Protein AF-A0A957NZR5-F1 (afdb_monomer_lite)

Foldseek 3Di:
DQDKDWDWACDDPPFQADDTKIKIWRGALEDPQAAGRWIKIWIWGDHPNHDTATQAIGTPCPDPRNLALQSLVVRLVSNVVCCVGPNNPSSVVSVVVSPPPSGDYGDSYGDDPVRVD

Secondary structure (DSSP, 8-state):
----EEEEEEPPTT-S--SEEEEEEEEEEEETTEEEEEEEEEEEEESTT--EEEEEEEE-TTSTT--BHHHHHHHHHHHHHTHHHH-SHHHHHHHHHHT-TTSBP--TT---GGG--

Sequence (117 aa):
IAEGTAEFGPVPEGDPGQGKALLLNGGISGTPDGGLNVAHEEIWESIDGGPYQRIRWTYDRAADGSNCMGLRLVEADVALRAESLIGYDEAIEKYSAAIDPSLEACSIFGATPEEEI

pLDDT: mean 85.44, std 12.45, range [38.91, 97.12]

Radius of gyration: 14.96 Å; chains: 1; bounding box: 40×32×36 Å

Structure (mmCIF, N/CA/C/O backbone):
data_AF-A0A957NZR5-F1
#
_entry.id   AF-A0A957NZR5-F1
#
loop_
_atom_site.group_PDB
_atom_site.id
_atom_site.type_symbol
_atom_site.label_atom_id
_atom_site.label_alt_id
_atom_site.label_comp_id
_atom_site.label_asym_id
_atom_site.label_entity_id
_atom_site.label_seq_id
_atom_site.pdbx_PDB_ins_code
_atom_site.Cartn_x
_atom_site.Cartn_y
_atom_site.Cartn_z
_atom_site.occupancy
_atom_site.B_iso_or_equiv
_atom_site.auth_seq_id
_atom_site.auth_comp_id
_atom_site.auth_asym_id
_atom_site.auth_atom_id
_atom_site.pdbx_PDB_model_num
ATOM 1 N N . ILE A 1 1 ? 11.005 16.430 -4.153 1.00 38.91 1 ILE A N 1
ATOM 2 C CA . ILE A 1 1 ? 9.811 16.170 -3.318 1.00 38.91 1 ILE A CA 1
ATOM 3 C C . ILE A 1 1 ? 8.993 15.199 -4.138 1.00 38.91 1 ILE A C 1
ATOM 5 O O . ILE A 1 1 ? 8.655 15.572 -5.252 1.00 38.91 1 ILE A O 1
ATOM 9 N N . ALA A 1 2 ? 8.822 13.955 -3.685 1.00 51.84 2 ALA A N 1
ATOM 10 C CA . ALA A 1 2 ? 7.863 13.061 -4.326 1.00 51.84 2 ALA A CA 1
ATOM 11 C C . ALA A 1 2 ? 6.499 13.761 -4.250 1.00 51.84 2 ALA A C 1
ATOM 13 O O . ALA A 1 2 ? 6.094 14.187 -3.167 1.00 51.84 2 ALA A O 1
ATOM 14 N N . GLU A 1 3 ? 5.899 14.040 -5.402 1.00 70.31 3 GLU A N 1
ATOM 15 C CA . GLU A 1 3 ? 4.623 14.747 -5.487 1.00 70.31 3 GLU A CA 1
ATOM 16 C C . GLU A 1 3 ? 3.552 13.903 -4.801 1.00 70.31 3 GLU A C 1
ATOM 18 O O . GLU A 1 3 ? 3.505 12.701 -5.002 1.00 70.31 3 GLU A O 1
ATOM 23 N N . GLY A 1 4 ? 2.710 14.495 -3.963 1.00 77.88 4 GLY A N 1
ATOM 24 C CA . GLY A 1 4 ? 1.655 13.735 -3.311 1.00 77.88 4 GLY A CA 1
ATOM 25 C C . GLY A 1 4 ? 0.711 14.607 -2.507 1.00 77.88 4 GLY A C 1
ATOM 26 O O . GLY A 1 4 ? 1.017 15.763 -2.198 1.00 77.88 4 GLY A O 1
ATOM 27 N N . THR A 1 5 ? -0.451 14.056 -2.183 1.00 88.44 5 THR A N 1
ATOM 28 C CA . THR A 1 5 ? -1.462 14.699 -1.344 1.00 88.44 5 THR A CA 1
ATOM 29 C C . THR A 1 5 ? -1.731 13.863 -0.102 1.00 88.44 5 THR A C 1
ATOM 31 O O . THR A 1 5 ? -1.575 12.644 -0.107 1.00 88.44 5 THR A O 1
ATOM 34 N N . ALA A 1 6 ? -2.113 14.543 0.976 1.00 92.44 6 ALA A N 1
ATOM 35 C CA . ALA A 1 6 ? -2.543 13.928 2.220 1.00 92.44 6 ALA A CA 1
ATOM 36 C C . ALA A 1 6 ? -3.875 14.552 2.631 1.00 92.44 6 ALA A C 1
ATOM 38 O O . ALA A 1 6 ? -3.960 15.773 2.793 1.00 92.44 6 ALA A O 1
ATOM 39 N N . GLU A 1 7 ? -4.909 13.734 2.798 1.00 95.31 7 GLU A N 1
ATOM 40 C CA . GLU A 1 7 ? -6.244 14.209 3.158 1.00 95.31 7 GLU A CA 1
ATOM 41 C C . GLU A 1 7 ? -6.960 13.272 4.128 1.00 95.31 7 GLU A C 1
ATOM 43 O O . GLU A 1 7 ? -6.702 12.073 4.171 1.00 95.31 7 GLU A O 1
ATOM 48 N N . PHE A 1 8 ? -7.879 13.827 4.920 1.00 96.06 8 PHE A N 1
ATOM 49 C CA . PHE A 1 8 ? -8.758 13.029 5.768 1.00 96.06 8 PHE A CA 1
ATOM 50 C C . PHE A 1 8 ? -10.087 12.775 5.061 1.00 96.06 8 PHE A C 1
ATOM 52 O O . PHE A 1 8 ? -10.815 13.715 4.733 1.00 96.06 8 PHE A O 1
ATOM 59 N N . GLY A 1 9 ? -10.445 11.506 4.904 1.00 94.44 9 GLY A N 1
ATOM 60 C CA . GLY A 1 9 ? -11.675 11.055 4.262 1.00 94.44 9 GLY A CA 1
ATOM 61 C C . GLY A 1 9 ? -12.490 10.116 5.152 1.00 94.44 9 GLY A C 1
ATOM 62 O O . GLY A 1 9 ? -12.097 9.823 6.283 1.00 94.44 9 GLY A O 1
ATOM 63 N N . PRO A 1 10 ? -13.685 9.696 4.710 1.00 94.88 10 PRO A N 1
ATOM 64 C CA . PRO A 1 10 ? -14.401 8.616 5.384 1.00 94.88 10 PRO A CA 1
ATOM 65 C C . PRO A 1 10 ? -13.565 7.327 5.373 1.00 94.88 10 PRO A C 1
ATOM 67 O O . PRO A 1 10 ? -12.820 7.089 4.427 1.00 94.88 10 PRO A O 1
ATOM 70 N N . VAL A 1 11 ? -13.710 6.507 6.415 1.00 92.44 11 VAL A N 1
ATOM 71 C CA . VAL A 1 11 ? -13.204 5.125 6.403 1.00 92.44 11 VAL A CA 1
ATOM 72 C C . VAL A 1 11 ? -13.932 4.355 5.288 1.00 92.44 11 VAL A C 1
ATOM 74 O O . VAL A 1 11 ? -15.162 4.491 5.201 1.00 92.44 11 VAL A O 1
ATOM 77 N N . PRO A 1 12 ? -13.227 3.619 4.408 1.00 90.50 12 PRO A N 1
ATOM 78 C CA . PRO A 1 12 ? -13.870 2.830 3.365 1.00 90.50 12 PRO A CA 1
ATOM 79 C C . PRO A 1 12 ? -14.813 1.769 3.943 1.00 90.50 12 PRO A C 1
ATOM 81 O O . PRO A 1 12 ? -14.663 1.289 5.064 1.00 90.50 12 PRO A O 1
ATOM 84 N N . GLU A 1 13 ? -15.832 1.402 3.170 1.00 88.56 13 GLU A N 1
ATOM 85 C CA . GLU A 1 13 ? -16.806 0.408 3.616 1.00 88.56 13 GLU A CA 1
ATOM 86 C C . GLU A 1 13 ? -16.143 -0.964 3.813 1.00 88.56 13 GLU A C 1
ATOM 88 O O . GLU A 1 13 ? -15.409 -1.441 2.948 1.00 88.56 13 GLU A O 1
ATOM 93 N N . GLY A 1 14 ? -16.424 -1.600 4.954 1.00 85.81 14 GLY A N 1
ATOM 94 C CA . GLY A 1 14 ? -15.876 -2.910 5.314 1.00 85.81 14 GLY A CA 1
ATOM 95 C C . GLY A 1 14 ? -14.522 -2.868 6.025 1.00 85.81 14 GLY A C 1
ATOM 96 O O . GLY A 1 14 ? -14.083 -3.913 6.499 1.00 85.81 14 GLY A O 1
ATOM 97 N N . ASP A 1 15 ? -13.896 -1.694 6.147 1.00 89.50 15 ASP A N 1
ATOM 98 C CA . ASP A 1 15 ? -12.648 -1.549 6.891 1.00 89.50 15 ASP A CA 1
ATOM 99 C C . ASP A 1 15 ? -12.854 -1.509 8.416 1.00 89.50 15 ASP A C 1
ATOM 101 O O . ASP A 1 15 ? -13.920 -1.111 8.901 1.00 89.50 15 ASP A O 1
ATOM 105 N N . PRO A 1 16 ? -11.842 -1.941 9.193 1.00 88.62 16 PRO A N 1
ATOM 106 C CA . PRO A 1 16 ? -11.930 -2.049 10.649 1.00 88.62 16 PRO A CA 1
ATOM 107 C C . PRO A 1 16 ? -11.866 -0.691 11.371 1.00 88.62 16 PRO A C 1
ATOM 109 O O . PRO A 1 16 ? -12.158 -0.615 12.569 1.00 88.62 16 PRO A O 1
ATOM 112 N N . GLY A 1 17 ? -11.452 0.376 10.682 1.00 88.81 17 GLY A N 1
ATOM 113 C CA . GLY A 1 17 ? -11.246 1.692 11.264 1.00 88.81 17 GLY A CA 1
ATOM 114 C C . GLY A 1 17 ? -12.508 2.437 11.675 1.00 88.81 17 GLY A C 1
ATOM 115 O O . GLY A 1 17 ? -13.635 2.147 11.274 1.00 88.81 17 GLY A O 1
ATOM 116 N N . GLN A 1 18 ? -12.305 3.465 12.499 1.00 87.62 18 GLN A N 1
ATOM 117 C CA . GLN A 1 18 ? -13.373 4.325 13.002 1.00 87.62 18 GLN A CA 1
ATOM 118 C C . GLN A 1 18 ? -13.061 5.804 12.742 1.00 87.62 18 GLN A C 1
ATOM 120 O O . GLN A 1 18 ? -11.915 6.251 12.755 1.00 87.62 18 GLN A O 1
ATOM 125 N N . GLY A 1 19 ? -14.110 6.606 12.545 1.00 89.81 19 GLY A N 1
ATOM 126 C CA . GLY A 1 19 ? -13.983 8.049 12.347 1.00 89.81 19 GLY A CA 1
ATOM 127 C C . GLY A 1 19 ? -13.560 8.428 10.927 1.00 89.81 19 GLY A C 1
ATOM 128 O O . GLY A 1 19 ? -14.400 8.480 10.027 1.00 89.81 19 GLY A O 1
ATOM 129 N N . LYS A 1 20 ? -12.287 8.787 10.741 1.00 94.12 20 LYS A N 1
ATOM 130 C CA . LYS A 1 20 ? -11.727 9.226 9.455 1.00 94.12 20 LYS A CA 1
ATOM 131 C C . LYS A 1 20 ? -10.526 8.359 9.093 1.00 94.12 20 LYS A C 1
ATOM 133 O O . LYS A 1 20 ? -9.779 7.954 9.976 1.00 94.12 20 LYS A O 1
ATOM 138 N N . ALA A 1 21 ? -10.344 8.128 7.801 1.00 95.88 21 ALA A N 1
ATOM 139 C CA . ALA A 1 21 ? -9.107 7.601 7.251 1.00 95.88 21 ALA A CA 1
ATOM 140 C C . ALA A 1 21 ? -8.200 8.763 6.826 1.00 95.88 21 ALA A C 1
ATOM 142 O O . ALA A 1 21 ? -8.690 9.820 6.423 1.00 95.88 21 ALA A O 1
ATOM 143 N N . LEU A 1 22 ? -6.889 8.565 6.913 1.00 95.56 22 LEU A N 1
ATOM 144 C CA . LEU A 1 22 ? -5.884 9.410 6.283 1.00 95.56 22 LEU A CA 1
ATOM 145 C C . LEU A 1 22 ? -5.505 8.747 4.957 1.00 95.56 22 LEU A C 1
ATOM 147 O O . LEU A 1 22 ? -5.005 7.623 4.948 1.00 95.56 22 LEU A O 1
ATOM 151 N N . LEU A 1 23 ? -5.762 9.447 3.856 1.00 94.44 23 LEU A N 1
ATOM 152 C CA . LEU A 1 23 ? -5.440 9.013 2.503 1.00 94.44 23 LEU A CA 1
ATOM 153 C C . LEU A 1 23 ? -4.180 9.732 2.040 1.00 94.44 23 LEU A C 1
ATOM 155 O O . LEU A 1 23 ? -4.110 10.964 2.093 1.00 94.44 23 LEU A O 1
ATOM 159 N N . LEU A 1 24 ? -3.194 8.960 1.600 1.00 9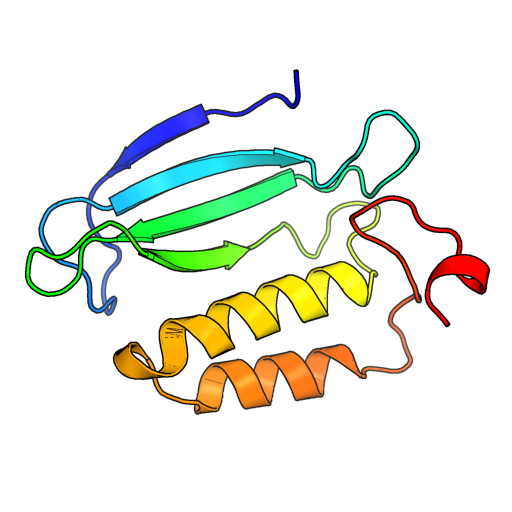1.62 24 LEU A N 1
ATOM 160 C CA . LEU A 1 24 ? -1.970 9.466 0.993 1.00 91.62 24 LEU A CA 1
ATOM 161 C C . LEU A 1 24 ? -1.960 9.051 -0.472 1.00 91.62 24 LEU A C 1
ATOM 163 O O . LEU A 1 24 ? -1.996 7.860 -0.750 1.00 91.62 24 LEU A O 1
ATOM 167 N N . ASN A 1 25 ? -1.888 10.010 -1.392 1.00 89.00 25 ASN A N 1
ATOM 168 C CA . ASN A 1 25 ? -1.873 9.741 -2.830 1.00 89.00 25 ASN A CA 1
ATOM 169 C C . ASN A 1 25 ? -0.606 10.289 -3.472 1.00 89.00 25 ASN A C 1
ATOM 171 O O . ASN A 1 25 ? -0.101 11.338 -3.069 1.00 89.00 25 ASN A O 1
ATOM 175 N N . GLY A 1 26 ? -0.137 9.619 -4.521 1.00 79.81 26 GLY A N 1
ATOM 176 C CA . GLY A 1 26 ? 0.961 10.101 -5.357 1.00 79.81 26 GLY A CA 1
ATOM 177 C C . GLY A 1 26 ? 2.354 9.778 -4.825 1.00 79.81 26 GLY A C 1
ATOM 178 O O . GLY A 1 26 ? 3.323 10.045 -5.526 1.00 79.81 26 GLY A O 1
ATOM 179 N N . GLY A 1 27 ? 2.478 9.148 -3.649 1.00 72.00 27 GLY A N 1
ATOM 180 C CA . GLY A 1 27 ? 3.769 8.698 -3.134 1.00 72.00 27 GLY A CA 1
ATOM 181 C C . GLY A 1 27 ? 4.515 7.902 -4.205 1.00 72.00 27 GLY A C 1
ATOM 182 O O . GLY A 1 27 ? 3.977 6.948 -4.756 1.00 72.00 27 GLY A O 1
ATOM 183 N N . ILE A 1 28 ? 5.732 8.321 -4.552 1.00 71.12 28 ILE A N 1
ATOM 184 C CA . ILE A 1 28 ? 6.573 7.597 -5.506 1.00 71.12 28 ILE A CA 1
ATOM 185 C C . ILE A 1 28 ? 7.522 6.728 -4.695 1.00 71.12 28 ILE A C 1
ATOM 187 O O . ILE A 1 28 ? 8.243 7.231 -3.830 1.00 71.12 28 ILE A O 1
ATOM 191 N N . SER A 1 29 ? 7.539 5.433 -4.995 1.00 64.62 29 SER A N 1
ATOM 192 C CA . SER A 1 29 ? 8.471 4.457 -4.424 1.00 64.62 29 SER A CA 1
ATOM 193 C C . SER A 1 29 ? 9.877 4.628 -5.016 1.00 64.62 29 SER A C 1
ATOM 195 O O . SER A 1 29 ? 10.419 3.725 -5.643 1.00 64.62 29 SER A O 1
ATOM 197 N N . GLY A 1 30 ? 10.447 5.825 -4.884 1.00 54.97 30 GLY A N 1
ATOM 198 C CA . GLY A 1 30 ? 11.751 6.185 -5.423 1.00 54.97 30 GLY A CA 1
ATOM 199 C C . GLY A 1 30 ? 12.654 6.740 -4.335 1.00 54.97 30 GLY A C 1
ATOM 200 O O . GLY A 1 30 ? 12.246 7.623 -3.577 1.00 54.97 30 GLY A O 1
ATOM 201 N N . THR A 1 31 ? 13.896 6.264 -4.268 1.00 55.88 31 THR A N 1
ATOM 202 C CA . THR A 1 31 ? 14.953 7.007 -3.574 1.00 55.88 31 THR A CA 1
ATOM 203 C C . THR A 1 31 ? 15.602 7.991 -4.555 1.00 55.88 31 THR A C 1
ATOM 205 O O . THR A 1 31 ? 15.445 7.841 -5.771 1.00 55.88 31 THR A O 1
ATOM 208 N N . PRO A 1 32 ? 16.334 9.011 -4.069 1.00 56.50 32 PRO A N 1
ATOM 209 C CA . PRO A 1 32 ? 17.104 9.904 -4.936 1.00 56.50 32 PRO A CA 1
ATOM 210 C C . PRO A 1 32 ? 18.091 9.178 -5.866 1.00 56.50 32 PRO A C 1
ATOM 212 O O . PRO A 1 32 ? 18.417 9.719 -6.921 1.00 56.50 32 PRO A O 1
ATOM 215 N N . ASP A 1 33 ? 18.531 7.973 -5.488 1.00 53.44 33 ASP A N 1
ATOM 216 C CA . ASP A 1 33 ? 19.609 7.224 -6.143 1.00 53.44 33 ASP A CA 1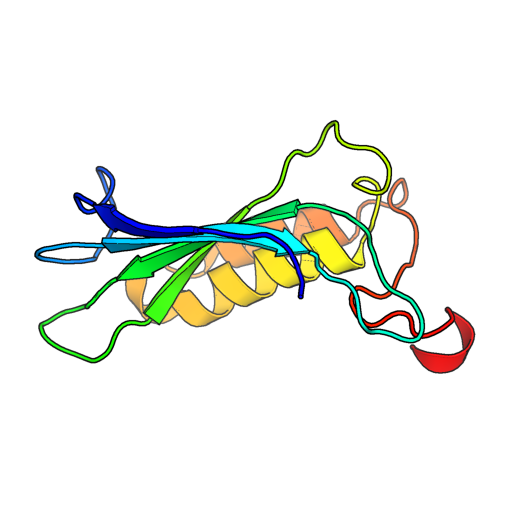
ATOM 217 C C . ASP A 1 33 ? 19.104 6.094 -7.060 1.00 53.44 33 ASP A C 1
ATOM 219 O O . ASP A 1 33 ? 19.896 5.370 -7.658 1.00 53.44 33 ASP A O 1
ATOM 223 N N . GLY A 1 34 ? 17.786 5.960 -7.214 1.00 60.03 34 GLY A N 1
ATOM 224 C CA . GLY A 1 34 ? 17.159 4.894 -7.986 1.00 60.03 34 GLY A CA 1
ATOM 225 C C . GLY A 1 34 ? 15.967 4.314 -7.236 1.00 60.03 34 GLY A C 1
ATOM 226 O O . GLY A 1 34 ? 15.915 4.289 -6.010 1.00 60.03 34 GLY A O 1
ATOM 227 N N . GLY A 1 35 ? 14.956 3.877 -7.966 1.00 69.12 35 GLY A N 1
ATOM 228 C CA . GLY A 1 35 ? 13.752 3.273 -7.412 1.00 69.12 35 GLY A CA 1
ATOM 229 C C . GLY A 1 35 ? 12.641 3.294 -8.445 1.00 69.12 35 GLY A C 1
ATOM 230 O O . GLY A 1 35 ? 12.819 3.788 -9.563 1.00 69.12 35 GLY A O 1
ATOM 231 N N . LEU A 1 36 ? 11.497 2.731 -8.089 1.00 75.50 36 LEU A N 1
ATOM 232 C CA . LEU A 1 36 ? 10.379 2.591 -9.008 1.00 75.50 36 LEU A CA 1
ATOM 233 C C . LEU A 1 36 ? 9.562 3.871 -9.031 1.00 75.50 36 LEU A C 1
ATOM 235 O O . LEU A 1 36 ? 8.976 4.284 -8.030 1.00 75.50 36 LEU A O 1
ATOM 239 N N . ASN A 1 37 ? 9.468 4.472 -10.214 1.00 80.31 37 ASN A N 1
ATOM 240 C CA . ASN A 1 37 ? 8.615 5.631 -10.427 1.00 80.31 37 ASN A CA 1
ATOM 241 C C . ASN A 1 37 ? 7.137 5.228 -10.578 1.00 80.31 37 ASN A C 1
ATOM 243 O O . ASN A 1 37 ? 6.493 5.550 -11.572 1.00 80.31 37 ASN A O 1
ATOM 247 N N . VAL A 1 38 ? 6.628 4.468 -9.608 1.00 85.75 38 VAL A N 1
ATOM 248 C CA . VAL A 1 38 ? 5.242 4.009 -9.549 1.00 85.75 38 VAL A CA 1
ATOM 249 C C . VAL A 1 38 ? 4.569 4.720 -8.387 1.00 85.75 38 VAL A C 1
ATOM 251 O O . VAL A 1 38 ? 4.969 4.561 -7.229 1.00 85.75 38 VAL A O 1
ATOM 254 N N . ALA A 1 39 ? 3.569 5.533 -8.722 1.00 87.50 39 ALA A N 1
ATOM 255 C CA . ALA A 1 39 ? 2.733 6.197 -7.740 1.00 87.50 39 ALA A CA 1
ATOM 256 C C . ALA A 1 39 ? 1.891 5.168 -6.978 1.00 87.50 39 ALA A C 1
ATOM 258 O O . ALA A 1 39 ? 1.401 4.197 -7.562 1.00 87.50 39 ALA A O 1
ATOM 259 N N . HIS A 1 40 ? 1.700 5.408 -5.687 1.00 89.31 40 HIS A N 1
ATOM 260 C CA . HIS A 1 40 ? 0.864 4.579 -4.835 1.00 89.31 40 HIS A CA 1
ATOM 261 C C . HIS A 1 40 ? -0.116 5.405 -4.006 1.00 89.31 40 HIS A C 1
ATOM 263 O O . HIS A 1 40 ? 0.055 6.611 -3.795 1.00 89.31 40 HIS A O 1
ATOM 269 N N . GLU A 1 41 ? -1.136 4.708 -3.529 1.00 92.25 41 GLU A N 1
ATOM 270 C CA . GLU A 1 41 ? -2.118 5.193 -2.576 1.00 92.25 41 GLU A CA 1
ATOM 271 C C . GLU A 1 41 ? -1.983 4.408 -1.272 1.00 92.25 41 GLU A C 1
ATOM 273 O O . GLU A 1 41 ? -1.854 3.181 -1.281 1.00 92.25 41 GLU A O 1
ATOM 278 N N . GLU A 1 42 ? -2.036 5.105 -0.142 1.00 93.31 42 GLU A N 1
ATOM 279 C CA . GLU A 1 42 ? -2.059 4.500 1.185 1.00 93.31 42 GLU A CA 1
ATOM 280 C C . GLU A 1 42 ? -3.320 4.910 1.935 1.00 93.31 42 GLU A C 1
ATOM 282 O O . GLU A 1 42 ? -3.681 6.089 1.967 1.00 93.31 42 GLU A O 1
ATOM 287 N N . ILE A 1 43 ? -3.943 3.942 2.603 1.00 93.81 43 ILE A N 1
ATOM 288 C CA . ILE A 1 43 ? -5.067 4.189 3.503 1.00 93.81 43 ILE A CA 1
ATOM 289 C C . ILE A 1 43 ? -4.616 3.854 4.913 1.00 93.81 43 ILE A C 1
ATOM 291 O O . ILE A 1 43 ? -4.206 2.727 5.206 1.00 93.81 43 ILE A O 1
ATOM 295 N N . TRP A 1 44 ? -4.693 4.858 5.777 1.00 95.19 44 TRP A N 1
ATOM 296 C CA . TRP A 1 44 ? -4.367 4.749 7.186 1.00 95.19 44 TRP A CA 1
ATOM 297 C C . TRP A 1 44 ? -5.607 4.994 8.029 1.00 95.19 44 TRP A C 1
ATOM 299 O O . TRP A 1 44 ? -6.357 5.937 7.778 1.00 95.19 44 TRP A O 1
ATOM 309 N N . GLU A 1 45 ? -5.779 4.211 9.086 1.00 94.50 45 GLU A N 1
ATOM 310 C CA . GLU A 1 45 ? -6.978 4.263 9.919 1.00 94.50 45 GLU A CA 1
ATOM 311 C C . GLU A 1 4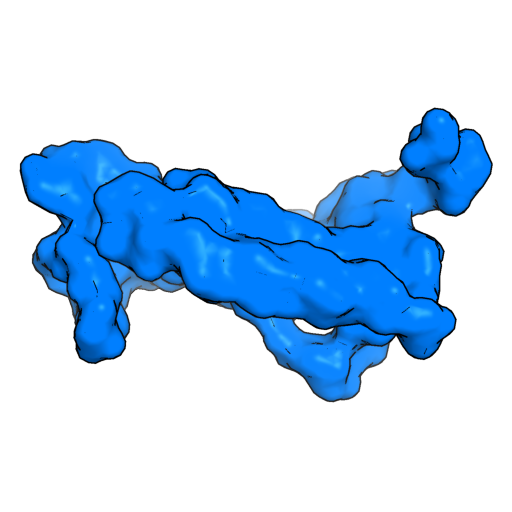5 ? -6.655 4.144 11.400 1.00 94.50 45 GLU A C 1
ATOM 313 O O . GLU A 1 45 ? -5.701 3.473 11.791 1.00 94.50 45 GLU A O 1
ATOM 318 N N . SER A 1 46 ? -7.476 4.783 12.233 1.00 93.44 46 SER A N 1
ATOM 319 C CA . SER A 1 46 ? -7.458 4.577 13.680 1.00 93.44 46 SER A CA 1
ATOM 320 C C . SER A 1 46 ? -8.367 3.406 14.044 1.00 93.44 46 SER A C 1
ATOM 322 O O . SER A 1 46 ? -9.563 3.422 13.741 1.00 93.44 46 SER A O 1
ATOM 324 N N . ILE A 1 47 ? -7.797 2.413 14.724 1.00 90.19 47 ILE A N 1
ATOM 325 C CA . ILE A 1 47 ? -8.513 1.237 15.225 1.00 90.19 47 ILE A CA 1
ATOM 326 C C . ILE A 1 47 ? -8.718 1.388 16.728 1.00 90.19 47 ILE A C 1
ATOM 328 O O . ILE A 1 47 ? -7.755 1.638 17.453 1.00 90.19 47 ILE A O 1
ATOM 332 N N . ASP A 1 48 ? -9.959 1.257 17.201 1.00 87.88 48 ASP A N 1
ATOM 333 C CA . ASP A 1 48 ? -10.320 1.321 18.627 1.00 87.88 48 ASP A CA 1
ATOM 334 C C . ASP A 1 48 ? -9.762 2.553 19.371 1.00 87.88 48 ASP A C 1
ATOM 336 O O . ASP A 1 48 ? -9.407 2.504 20.550 1.00 87.88 48 ASP A O 1
ATOM 340 N N . GLY A 1 49 ? -9.668 3.689 18.669 1.00 87.38 49 GLY A N 1
ATOM 341 C CA . GLY A 1 49 ? -9.117 4.940 19.202 1.00 87.38 49 GLY A CA 1
ATOM 342 C C . GLY A 1 49 ? -7.591 4.950 19.358 1.00 87.38 49 GLY A C 1
ATOM 343 O O . GLY A 1 49 ? -7.039 5.890 19.935 1.00 87.38 49 GLY A O 1
ATOM 344 N N . GLY A 1 50 ? -6.906 3.922 18.856 1.00 90.00 50 GLY A N 1
ATOM 345 C CA . GLY A 1 50 ? -5.455 3.837 18.785 1.00 90.00 50 GLY A CA 1
ATOM 346 C C . GLY A 1 50 ? -4.843 4.719 17.687 1.00 90.00 50 GLY A C 1
ATOM 347 O O . GLY A 1 50 ? -5.555 5.379 16.923 1.00 90.00 50 GLY A O 1
ATOM 348 N N . PRO A 1 51 ? -3.502 4.754 17.593 1.00 91.56 51 PRO A N 1
ATOM 349 C CA . PRO A 1 51 ? -2.797 5.450 16.520 1.00 91.56 51 PRO A CA 1
ATOM 350 C C . PRO A 1 51 ? -3.215 4.958 15.132 1.00 91.56 51 PRO A C 1
ATOM 352 O O . PRO A 1 51 ? -3.663 3.825 14.977 1.00 91.56 51 PRO A O 1
ATOM 355 N N . TYR A 1 52 ? -3.011 5.802 14.119 1.00 91.81 52 TYR A N 1
ATOM 356 C CA . TYR A 1 52 ? -3.249 5.410 12.735 1.00 91.81 52 TYR A CA 1
ATOM 357 C C . TYR A 1 52 ? -2.297 4.286 12.319 1.00 91.81 52 TYR A C 1
ATOM 359 O O . TYR A 1 52 ? -1.083 4.387 12.509 1.00 91.81 52 TYR A O 1
ATOM 367 N N . GLN A 1 53 ? -2.853 3.241 11.722 1.00 91.12 53 GLN A N 1
ATOM 368 C CA . GLN A 1 53 ? -2.130 2.114 11.149 1.00 91.12 53 GLN A CA 1
ATOM 369 C C . GLN A 1 53 ? -2.422 2.050 9.654 1.00 91.12 53 GLN A C 1
ATOM 371 O O . GLN A 1 53 ? -3.534 2.364 9.229 1.00 91.12 53 GLN A O 1
ATOM 376 N N . ARG A 1 54 ? -1.423 1.680 8.848 1.00 92.50 54 ARG A N 1
ATOM 377 C CA . ARG A 1 54 ? -1.608 1.519 7.404 1.00 92.50 54 ARG A CA 1
ATOM 378 C C . ARG A 1 54 ? -2.369 0.227 7.155 1.00 92.50 54 ARG A C 1
ATOM 380 O O . ARG A 1 54 ? -1.841 -0.843 7.436 1.00 92.50 54 ARG A O 1
ATOM 387 N N . ILE A 1 55 ? -3.581 0.353 6.631 1.00 91.69 55 ILE A N 1
ATOM 388 C CA . ILE A 1 55 ? -4.472 -0.775 6.348 1.00 91.69 55 ILE A CA 1
ATOM 389 C C . ILE A 1 55 ? -4.293 -1.238 4.909 1.00 91.69 55 ILE A C 1
ATOM 391 O O . ILE A 1 55 ? -4.299 -2.433 4.633 1.00 91.69 55 ILE A O 1
ATOM 395 N N . ARG A 1 56 ? -4.082 -0.296 3.983 1.00 90.69 56 ARG A N 1
ATOM 396 C CA . ARG A 1 56 ? -3.882 -0.609 2.568 1.00 90.69 56 ARG A CA 1
ATOM 397 C C . ARG A 1 56 ? -2.761 0.206 1.959 1.00 90.69 56 ARG A C 1
ATOM 399 O O . ARG A 1 56 ? -2.492 1.339 2.356 1.00 90.69 56 ARG A O 1
ATOM 406 N N . TRP A 1 57 ? -2.145 -0.400 0.958 1.00 92.88 57 TRP A N 1
ATOM 407 C CA . TRP A 1 57 ? -1.173 0.216 0.077 1.00 92.88 57 TRP A CA 1
ATOM 408 C C . TRP A 1 57 ? -1.437 -0.329 -1.317 1.00 92.88 57 TRP A C 1
ATOM 410 O O . TRP A 1 57 ? -1.442 -1.541 -1.497 1.00 92.88 57 TRP A O 1
ATOM 420 N N . THR A 1 58 ? -1.731 0.528 -2.284 1.00 92.25 58 THR A N 1
ATOM 421 C CA . THR A 1 58 ? -2.134 0.111 -3.633 1.00 92.25 58 THR A CA 1
ATOM 422 C C . THR A 1 58 ? -1.468 0.983 -4.684 1.00 92.25 58 THR A C 1
ATOM 424 O O . THR A 1 58 ? -0.931 2.038 -4.377 1.00 92.25 58 THR A O 1
ATOM 427 N N . TYR A 1 59 ? -1.465 0.528 -5.928 1.00 92.00 59 TYR A N 1
ATOM 428 C CA . TYR A 1 59 ? -0.887 1.240 -7.062 1.00 92.00 59 TYR A CA 1
ATOM 429 C C . TYR A 1 59 ? -1.572 0.782 -8.340 1.00 92.00 59 TYR A C 1
ATOM 431 O O . TYR A 1 59 ? -2.185 -0.291 -8.388 1.00 92.00 59 TYR A O 1
ATOM 439 N N . ASP A 1 60 ? -1.423 1.575 -9.395 1.00 90.88 60 ASP A N 1
ATOM 440 C CA . ASP A 1 60 ? -1.930 1.204 -10.706 1.00 90.88 60 ASP A CA 1
ATOM 441 C C . ASP A 1 60 ? -1.115 0.038 -11.286 1.00 90.88 60 ASP A C 1
ATOM 443 O O . ASP A 1 60 ? 0.040 0.181 -11.690 1.00 90.88 60 ASP A O 1
ATOM 447 N N . ARG A 1 61 ? -1.738 -1.142 -11.352 1.00 91.81 61 ARG A N 1
ATOM 448 C CA . ARG A 1 61 ? -1.150 -2.360 -11.931 1.00 91.81 61 ARG A CA 1
ATOM 449 C C . ARG A 1 61 ? -0.839 -2.234 -13.423 1.00 91.81 61 ARG A C 1
ATOM 451 O O . ARG A 1 61 ? -0.053 -3.038 -13.916 1.00 91.81 61 ARG A O 1
ATOM 458 N N . ALA A 1 62 ? -1.458 -1.284 -14.121 1.00 91.31 62 ALA A N 1
ATOM 459 C CA . ALA A 1 62 ? -1.239 -1.023 -15.538 1.00 91.31 62 ALA A CA 1
ATOM 460 C C . ALA A 1 62 ? -0.170 0.050 -15.800 1.00 91.31 62 ALA A C 1
ATOM 462 O O . ALA A 1 62 ? 0.214 0.230 -16.955 1.00 91.31 62 ALA A O 1
ATOM 463 N N . ALA A 1 63 ? 0.314 0.748 -14.767 1.00 88.25 63 ALA A N 1
ATOM 464 C CA . ALA A 1 63 ? 1.365 1.744 -14.928 1.00 88.25 63 ALA A CA 1
ATOM 465 C C . ALA A 1 63 ? 2.703 1.109 -15.347 1.00 88.25 63 ALA A C 1
ATOM 467 O O . ALA A 1 63 ? 3.023 -0.035 -15.007 1.00 88.25 63 ALA A O 1
ATOM 468 N N . ASP A 1 64 ? 3.510 1.880 -16.073 1.00 86.44 64 ASP A N 1
ATOM 469 C CA . ASP A 1 64 ? 4.859 1.466 -16.450 1.00 86.44 64 ASP A CA 1
ATOM 470 C C . ASP A 1 64 ? 5.706 1.202 -15.193 1.00 86.44 64 ASP A C 1
ATOM 472 O O . ASP A 1 64 ? 5.699 1.981 -14.240 1.00 86.44 64 ASP A O 1
ATOM 476 N N . GLY A 1 65 ? 6.440 0.086 -15.176 1.00 85.75 65 GLY A N 1
ATOM 477 C CA . GLY A 1 65 ? 7.209 -0.353 -14.003 1.00 85.75 65 GLY A CA 1
ATOM 478 C C . GLY A 1 65 ? 6.398 -1.125 -12.951 1.00 85.75 65 GLY A C 1
ATOM 479 O O . GLY A 1 65 ? 6.980 -1.643 -11.999 1.00 85.75 65 GLY A O 1
ATOM 480 N N . SER A 1 66 ? 5.081 -1.290 -13.131 1.00 89.44 66 SER A N 1
ATOM 481 C CA . SER A 1 66 ? 4.236 -2.059 -12.203 1.00 89.44 66 SER A CA 1
ATOM 482 C C . SER A 1 66 ? 4.389 -3.580 -12.307 1.00 89.44 66 SER A C 1
ATOM 484 O O . SER A 1 66 ? 3.861 -4.289 -11.444 1.00 89.44 66 SER A O 1
ATOM 486 N N . ASN A 1 67 ? 5.119 -4.113 -13.299 1.00 91.06 67 ASN A N 1
ATOM 487 C CA . ASN A 1 67 ? 5.467 -5.544 -13.393 1.00 91.06 67 ASN A CA 1
ATOM 488 C C . ASN A 1 67 ? 6.618 -5.936 -12.447 1.00 91.06 67 ASN A C 1
ATOM 490 O O . ASN A 1 67 ? 7.530 -6.673 -12.809 1.00 91.06 67 ASN A O 1
ATOM 494 N N . CYS A 1 68 ? 6.596 -5.401 -11.233 1.00 89.19 68 CYS A N 1
ATOM 495 C CA . CYS A 1 68 ? 7.679 -5.515 -10.279 1.00 89.19 68 CYS A CA 1
ATOM 496 C C . CYS A 1 68 ? 7.266 -6.369 -9.070 1.00 89.19 68 CYS A C 1
ATOM 498 O O . CYS A 1 68 ? 6.281 -6.064 -8.388 1.00 89.19 68 CYS A O 1
ATOM 500 N N . MET A 1 69 ? 8.061 -7.400 -8.765 1.00 91.38 69 MET A N 1
ATOM 501 C CA . MET A 1 69 ? 7.915 -8.245 -7.578 1.00 91.38 69 MET A CA 1
ATOM 502 C C . MET A 1 69 ? 7.976 -7.439 -6.272 1.00 91.38 69 MET A C 1
ATOM 504 O O . MET A 1 69 ? 7.133 -7.633 -5.398 1.00 91.38 69 MET A O 1
ATOM 508 N N . GLY A 1 70 ? 8.906 -6.486 -6.146 1.00 89.19 70 GLY A N 1
ATOM 509 C CA . GLY A 1 70 ? 9.041 -5.636 -4.958 1.00 89.19 70 GLY A CA 1
ATOM 510 C C . GLY A 1 70 ? 7.752 -4.883 -4.606 1.00 89.19 70 GLY A C 1
ATOM 511 O O . GLY A 1 70 ? 7.351 -4.854 -3.445 1.00 89.19 70 GLY A O 1
ATOM 512 N N . LEU A 1 71 ? 7.024 -4.363 -5.601 1.00 91.25 71 LEU A N 1
ATOM 513 C CA . LEU A 1 71 ? 5.735 -3.698 -5.368 1.00 91.25 71 LEU A CA 1
ATOM 514 C C . LEU A 1 71 ? 4.639 -4.683 -4.918 1.00 91.25 71 LEU A C 1
ATOM 516 O O . LEU A 1 71 ? 3.734 -4.293 -4.182 1.00 91.25 71 LEU A O 1
ATOM 520 N N . ARG A 1 72 ? 4.672 -5.950 -5.362 1.00 93.69 72 ARG A N 1
ATOM 521 C CA . ARG A 1 72 ? 3.750 -6.996 -4.869 1.00 93.69 72 ARG A CA 1
ATOM 522 C C . ARG A 1 72 ? 4.054 -7.351 -3.413 1.00 93.69 72 ARG A C 1
ATOM 524 O O . ARG A 1 72 ? 3.134 -7.503 -2.616 1.00 93.69 72 ARG A O 1
ATOM 531 N N . LEU A 1 73 ? 5.336 -7.420 -3.057 1.00 93.00 73 LEU A N 1
ATOM 532 C CA . LEU A 1 73 ? 5.776 -7.709 -1.693 1.00 93.00 73 LEU A CA 1
ATOM 533 C C . LEU A 1 73 ? 5.420 -6.589 -0.708 1.00 93.00 73 LEU A C 1
ATOM 535 O O . LEU A 1 73 ? 5.034 -6.895 0.414 1.00 93.00 73 LEU A O 1
ATOM 539 N N . VAL A 1 74 ? 5.482 -5.315 -1.112 1.00 92.00 74 VAL A N 1
ATOM 540 C CA . VAL A 1 74 ? 5.029 -4.196 -0.261 1.00 92.00 74 VAL A CA 1
ATOM 541 C C . VAL A 1 74 ? 3.542 -4.318 0.062 1.00 92.00 74 VAL A C 1
ATOM 543 O O . VAL A 1 74 ? 3.150 -4.178 1.217 1.00 92.00 74 VAL A O 1
ATOM 546 N N . GLU A 1 75 ? 2.714 -4.607 -0.941 1.00 93.19 75 GLU A N 1
ATOM 547 C CA . GLU A 1 75 ? 1.275 -4.801 -0.753 1.00 93.19 75 GLU A CA 1
ATOM 548 C C . GLU A 1 75 ? 0.981 -5.980 0.191 1.00 93.19 75 GLU A C 1
ATOM 550 O O . GLU A 1 75 ? 0.133 -5.877 1.077 1.00 93.19 75 GLU A O 1
ATOM 555 N N . ALA A 1 76 ? 1.718 -7.084 0.027 1.00 95.19 76 ALA A N 1
ATOM 556 C CA . ALA A 1 76 ? 1.618 -8.260 0.884 1.00 95.19 76 ALA A CA 1
ATOM 557 C C . ALA A 1 76 ? 2.058 -7.976 2.330 1.00 95.19 76 ALA A C 1
ATOM 559 O O . ALA A 1 76 ? 1.362 -8.369 3.263 1.00 95.19 76 ALA A O 1
ATOM 560 N N . ASP A 1 77 ? 3.166 -7.255 2.528 1.00 95.00 77 ASP A N 1
ATOM 561 C CA . ASP A 1 77 ? 3.668 -6.880 3.856 1.00 95.00 77 ASP A CA 1
ATOM 562 C C . ASP A 1 77 ? 2.712 -5.917 4.572 1.00 95.00 77 ASP A C 1
ATOM 564 O O . ASP A 1 77 ? 2.519 -6.009 5.781 1.00 95.00 77 ASP A O 1
ATOM 568 N N . VAL A 1 78 ? 2.049 -5.018 3.837 1.00 93.69 78 VAL A N 1
ATOM 569 C CA . VAL A 1 78 ? 1.009 -4.156 4.416 1.00 93.69 78 VAL A CA 1
ATOM 570 C C . VAL A 1 78 ? -0.188 -4.971 4.888 1.00 93.69 78 VAL A C 1
ATOM 572 O O . VAL A 1 78 ? -0.610 -4.784 6.027 1.00 93.69 78 VAL A O 1
ATOM 575 N N . ALA A 1 79 ? -0.676 -5.913 4.078 1.00 93.75 79 ALA A N 1
ATOM 576 C CA . ALA A 1 79 ? -1.741 -6.819 4.504 1.00 93.75 79 ALA A CA 1
ATOM 577 C C . ALA A 1 79 ? -1.315 -7.674 5.712 1.00 93.75 79 ALA A C 1
ATOM 579 O O . ALA A 1 79 ? -2.092 -7.854 6.645 1.00 93.75 79 ALA A O 1
ATOM 580 N N . LEU A 1 80 ? -0.062 -8.146 5.739 1.00 95.06 80 LEU A N 1
ATOM 581 C CA . LEU A 1 80 ? 0.481 -8.919 6.857 1.00 95.06 80 LEU A CA 1
ATOM 582 C C . LEU A 1 80 ? 0.552 -8.110 8.152 1.00 95.06 80 LEU A C 1
ATOM 584 O O . LEU A 1 80 ? 0.312 -8.667 9.210 1.00 95.06 80 LEU A O 1
ATOM 588 N N . ARG A 1 81 ? 0.887 -6.819 8.095 1.00 92.38 81 ARG A N 1
ATOM 589 C CA . ARG A 1 81 ? 0.921 -5.944 9.283 1.00 92.38 81 ARG A CA 1
ATOM 590 C C . ARG A 1 81 ? -0.465 -5.530 9.778 1.00 92.38 81 ARG A C 1
ATOM 592 O O . ARG A 1 81 ? -0.573 -4.956 10.862 1.00 92.38 81 ARG A O 1
ATOM 599 N N . ALA A 1 82 ? -1.490 -5.744 8.959 1.00 89.94 82 ALA A N 1
ATOM 600 C CA . ALA A 1 82 ? -2.888 -5.532 9.302 1.00 89.94 82 ALA A CA 1
ATOM 601 C C . ALA A 1 82 ? -3.585 -6.845 9.710 1.00 89.94 82 ALA A C 1
ATOM 603 O O . ALA A 1 82 ? -4.788 -6.848 9.957 1.00 89.94 82 ALA A O 1
ATOM 604 N N . GLU A 1 83 ? -2.856 -7.956 9.828 1.00 89.69 83 GLU A N 1
ATOM 605 C CA . GLU A 1 83 ? -3.362 -9.297 10.127 1.00 89.69 83 GLU A CA 1
ATOM 606 C C . GLU A 1 83 ? -4.225 -9.376 11.384 1.00 89.69 83 GLU A C 1
ATOM 608 O O . GLU A 1 83 ? -5.218 -10.103 11.420 1.00 89.69 83 GLU A O 1
ATOM 613 N N . SER A 1 84 ? -3.878 -8.605 12.416 1.00 85.88 84 SER A N 1
ATOM 614 C CA . SER A 1 84 ? -4.675 -8.530 13.647 1.00 85.88 84 SER A CA 1
ATOM 615 C C . SER A 1 84 ? -6.079 -7.943 13.437 1.00 85.88 84 SER A C 1
ATOM 617 O O . SER A 1 84 ? -6.948 -8.124 14.288 1.00 85.88 84 SER A O 1
ATOM 619 N N . LEU A 1 85 ? -6.303 -7.275 12.303 1.00 85.31 85 LEU A N 1
ATOM 620 C CA . LEU A 1 85 ? -7.523 -6.552 11.955 1.00 85.31 85 LEU A CA 1
ATOM 621 C C . LEU A 1 85 ? -8.304 -7.235 10.829 1.00 85.31 85 LEU A C 1
ATOM 623 O O . LEU A 1 85 ? -9.525 -7.344 10.914 1.00 85.31 85 LEU A O 1
ATOM 627 N N . ILE A 1 86 ? -7.601 -7.688 9.786 1.00 81.19 86 ILE A N 1
ATOM 628 C CA . ILE A 1 86 ? -8.201 -8.239 8.557 1.00 81.19 86 ILE A CA 1
ATOM 629 C C . ILE A 1 86 ? -7.925 -9.739 8.367 1.00 81.19 86 ILE A C 1
ATOM 631 O O . ILE A 1 86 ? -8.416 -10.348 7.419 1.00 81.19 86 ILE A O 1
ATOM 635 N N . GLY A 1 87 ? -7.182 -10.361 9.286 1.00 88.62 87 GLY A N 1
ATOM 636 C CA . GLY A 1 87 ? -6.760 -11.755 9.183 1.00 88.62 87 GLY A CA 1
ATOM 637 C C . GLY A 1 87 ? -5.580 -11.960 8.227 1.00 88.62 87 GLY A C 1
ATOM 638 O O . GLY A 1 87 ? -5.067 -11.031 7.611 1.00 88.62 87 GLY A O 1
ATOM 639 N N . TYR A 1 88 ? -5.125 -13.209 8.113 1.00 94.94 88 TYR A N 1
ATOM 640 C CA . TYR A 1 88 ? -3.960 -13.562 7.289 1.00 94.94 88 TYR A CA 1
ATOM 641 C C . TYR A 1 88 ? -4.298 -13.888 5.831 1.00 94.94 88 TYR A C 1
ATOM 643 O O . TYR A 1 88 ? -3.383 -13.964 5.013 1.00 94.94 88 TYR A O 1
ATOM 651 N N . ASP A 1 89 ? -5.572 -14.103 5.498 1.00 95.31 89 ASP A N 1
ATOM 652 C CA . ASP A 1 89 ? -5.976 -14.627 4.188 1.00 95.31 89 ASP A CA 1
ATOM 653 C C . ASP A 1 89 ? -5.514 -13.717 3.041 1.00 95.31 89 ASP A C 1
ATOM 655 O O . ASP A 1 89 ? -4.917 -14.194 2.075 1.00 95.31 89 ASP A O 1
ATOM 659 N N . GLU A 1 90 ? -5.684 -12.400 3.187 1.00 92.12 90 GLU A N 1
ATOM 660 C CA . GLU A 1 90 ? -5.243 -11.432 2.180 1.00 92.12 90 GLU A CA 1
ATOM 661 C C . GLU A 1 90 ? -3.712 -11.400 2.045 1.00 92.12 90 GLU A C 1
ATOM 663 O O . GLU A 1 90 ? -3.184 -11.386 0.932 1.00 92.12 90 GLU A O 1
ATOM 668 N N . ALA A 1 91 ? -2.973 -11.450 3.156 1.00 95.31 91 ALA A N 1
ATOM 669 C CA . ALA A 1 91 ? -1.514 -11.511 3.114 1.00 95.31 91 ALA A CA 1
ATOM 670 C C . ALA A 1 91 ? -1.028 -12.783 2.398 1.00 95.31 91 ALA A C 1
ATOM 672 O O . ALA A 1 91 ? -0.135 -12.715 1.554 1.00 95.31 91 ALA A O 1
ATOM 673 N N . ILE A 1 92 ? -1.640 -13.937 2.688 1.00 97.12 92 ILE A N 1
ATOM 674 C CA . ILE A 1 92 ? -1.327 -15.222 2.044 1.00 97.12 92 ILE A CA 1
ATOM 675 C C . ILE A 1 92 ? -1.577 -15.146 0.537 1.00 97.12 92 ILE A C 1
ATOM 677 O O . ILE A 1 92 ? -0.718 -15.561 -0.247 1.00 97.12 92 ILE A O 1
ATOM 681 N N . GLU A 1 93 ? -2.726 -14.610 0.123 1.00 96.38 93 GLU A N 1
ATOM 682 C CA . GLU A 1 93 ? -3.064 -14.432 -1.289 1.00 96.38 93 GLU A CA 1
ATOM 683 C C . GLU A 1 93 ? -2.032 -13.541 -1.990 1.00 96.38 93 GLU A C 1
ATOM 685 O O . GLU A 1 93 ? -1.470 -13.927 -3.019 1.00 96.38 93 GLU A O 1
ATOM 690 N N . LYS A 1 94 ? -1.711 -12.384 -1.403 1.00 95.94 94 LYS A N 1
ATOM 691 C CA . LYS A 1 94 ? -0.771 -11.429 -1.996 1.00 95.94 94 LYS A CA 1
ATOM 692 C C . LYS A 1 94 ? 0.660 -11.958 -2.052 1.00 95.94 94 LYS A C 1
ATOM 694 O O . LYS A 1 94 ? 1.316 -11.785 -3.077 1.00 95.94 94 LYS A O 1
ATOM 699 N N . TYR A 1 95 ? 1.143 -12.643 -1.015 1.00 97.00 95 TYR A N 1
ATOM 700 C CA . TYR A 1 95 ? 2.458 -13.293 -1.061 1.00 97.00 95 TYR A CA 1
ATOM 701 C C . TYR A 1 95 ? 2.507 -14.404 -2.111 1.00 97.00 95 TYR A C 1
ATOM 703 O O . TYR A 1 95 ? 3.503 -14.530 -2.819 1.00 97.00 95 TYR A O 1
ATOM 711 N N . SER A 1 96 ? 1.427 -15.175 -2.259 1.00 96.56 96 SER A N 1
ATOM 712 C CA . SER A 1 96 ? 1.335 -16.206 -3.299 1.00 96.56 96 SER A CA 1
ATOM 713 C C . SER A 1 96 ? 1.347 -15.597 -4.704 1.00 96.56 96 SER A C 1
ATOM 715 O O . SER A 1 96 ? 1.961 -16.152 -5.609 1.00 96.56 96 SER A O 1
ATOM 717 N N . ALA A 1 97 ? 0.720 -14.435 -4.890 1.00 94.81 97 ALA A N 1
ATOM 718 C CA . ALA A 1 97 ? 0.777 -13.691 -6.146 1.00 94.81 97 ALA A CA 1
ATOM 719 C C . ALA A 1 97 ? 2.148 -13.032 -6.391 1.00 94.81 97 ALA A C 1
ATOM 721 O O . ALA A 1 97 ? 2.550 -12.860 -7.538 1.00 94.81 97 ALA A O 1
ATOM 722 N N . ALA A 1 98 ? 2.884 -12.672 -5.334 1.00 94.19 98 ALA A N 1
ATOM 723 C CA . ALA A 1 98 ? 4.197 -12.037 -5.445 1.00 94.19 98 ALA A CA 1
ATOM 724 C C . ALA A 1 98 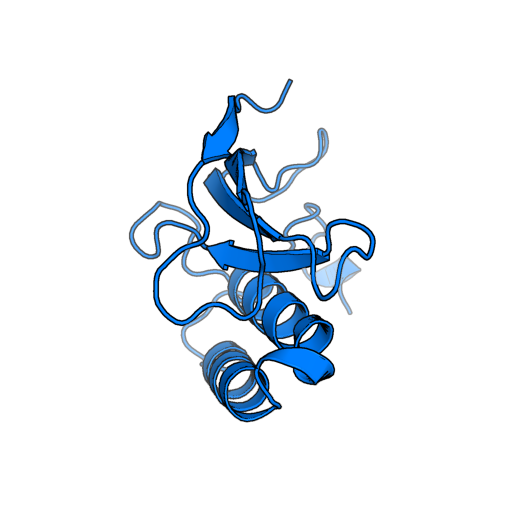? 5.291 -12.977 -5.977 1.00 94.19 98 ALA A C 1
ATOM 726 O O . ALA A 1 98 ? 6.312 -12.495 -6.451 1.00 94.19 98 ALA A O 1
ATOM 727 N N . ILE A 1 99 ? 5.086 -14.297 -5.932 1.00 91.31 99 ILE A N 1
ATOM 728 C CA . ILE A 1 99 ? 6.022 -15.293 -6.481 1.00 91.31 99 ILE A CA 1
ATOM 729 C C . ILE A 1 99 ? 5.683 -15.719 -7.920 1.00 91.31 99 ILE A C 1
ATOM 731 O O . ILE A 1 99 ? 6.191 -16.736 -8.398 1.00 91.31 99 ILE A O 1
ATOM 735 N N . ASP A 1 100 ? 4.814 -14.975 -8.613 1.00 94.00 100 ASP A N 1
ATOM 736 C CA . ASP A 1 100 ? 4.525 -15.201 -10.030 1.00 94.00 100 ASP A CA 1
ATOM 737 C C . ASP A 1 100 ? 5.815 -15.040 -10.865 1.00 94.00 100 ASP A C 1
ATOM 739 O O . ASP A 1 100 ? 6.434 -13.973 -10.841 1.00 94.00 100 ASP A O 1
ATOM 743 N N . PRO A 1 101 ? 6.232 -16.069 -11.629 1.00 92.12 101 PRO A N 1
ATOM 744 C CA . PRO A 1 101 ? 7.478 -16.039 -12.394 1.00 92.12 101 PRO A CA 1
ATOM 745 C C . PRO A 1 101 ? 7.481 -15.038 -13.561 1.00 92.12 101 PRO A C 1
ATOM 747 O O . PRO A 1 101 ? 8.514 -14.873 -14.207 1.00 92.12 101 PRO A O 1
ATOM 750 N N . SER A 1 102 ? 6.346 -14.410 -13.879 1.00 93.31 102 SER A N 1
ATOM 751 C CA . SER A 1 102 ? 6.252 -13.337 -14.876 1.00 93.31 102 SER A CA 1
ATOM 752 C C . SER A 1 102 ? 6.629 -11.951 -14.336 1.00 93.31 102 SER A C 1
ATOM 754 O O . SER A 1 102 ? 6.824 -11.025 -15.129 1.00 93.31 102 SER A O 1
ATOM 756 N N . LEU A 1 103 ? 6.753 -11.804 -13.013 1.00 92.50 103 LEU A N 1
ATOM 757 C CA . LEU A 1 103 ? 7.190 -10.568 -12.371 1.00 92.50 103 LEU A CA 1
ATOM 758 C C . LEU A 1 103 ? 8.705 -10.390 -12.497 1.00 92.50 103 LEU A C 1
ATOM 760 O O . LEU A 1 103 ? 9.478 -11.344 -12.409 1.00 92.50 103 LEU A O 1
ATOM 764 N N . GLU A 1 104 ? 9.139 -9.144 -12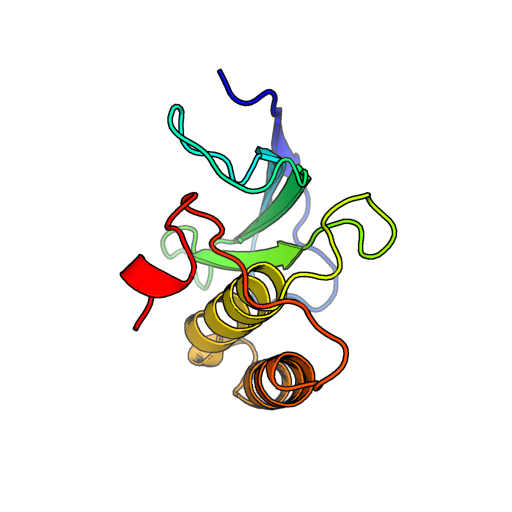.646 1.00 89.81 104 GLU A N 1
ATOM 765 C CA . GLU A 1 104 ? 10.557 -8.798 -12.643 1.00 89.81 104 GLU A CA 1
ATOM 766 C C . GLU A 1 104 ? 11.065 -8.638 -11.206 1.00 89.81 104 GLU A C 1
ATOM 768 O O . GLU A 1 104 ? 10.377 -8.077 -10.349 1.00 89.81 104 GLU A O 1
ATOM 773 N N . ALA A 1 105 ? 12.282 -9.120 -10.937 1.00 86.25 105 ALA A N 1
ATOM 774 C CA . ALA A 1 105 ? 12.989 -8.810 -9.699 1.00 86.25 105 ALA A CA 1
ATOM 775 C C . ALA A 1 105 ? 13.427 -7.339 -9.723 1.00 86.25 105 ALA A C 1
ATOM 777 O O . ALA A 1 105 ? 14.002 -6.867 -10.704 1.00 86.25 105 ALA A O 1
ATOM 778 N N . CYS A 1 106 ? 13.111 -6.605 -8.663 1.00 82.06 106 CYS A N 1
ATOM 779 C CA . CYS A 1 106 ? 13.189 -5.148 -8.636 1.00 82.06 106 CYS A CA 1
ATOM 780 C C . CYS A 1 106 ? 13.105 -4.638 -7.196 1.00 82.06 106 CYS A C 1
ATOM 782 O O . CYS A 1 106 ? 12.279 -5.098 -6.401 1.00 82.06 106 CYS A O 1
ATOM 784 N N . SER A 1 107 ? 13.880 -3.592 -6.925 1.00 77.75 107 SER A N 1
ATOM 785 C CA . SER A 1 107 ? 13.859 -2.884 -5.656 1.00 77.75 107 SER A CA 1
ATOM 786 C C . SER A 1 107 ? 12.967 -1.653 -5.711 1.00 77.75 107 SER A C 1
ATOM 788 O O . SER A 1 107 ? 13.139 -0.789 -6.575 1.00 77.75 107 SER A O 1
ATOM 790 N N . ILE A 1 108 ? 12.091 -1.485 -4.719 1.00 76.69 108 ILE A N 1
ATOM 791 C CA . ILE A 1 108 ? 11.429 -0.189 -4.494 1.00 76.69 108 ILE A CA 1
ATOM 792 C C . ILE A 1 108 ? 12.393 0.870 -3.939 1.00 76.69 108 ILE A C 1
ATOM 794 O O . ILE A 1 108 ? 12.081 2.055 -3.963 1.00 76.69 108 ILE A O 1
ATOM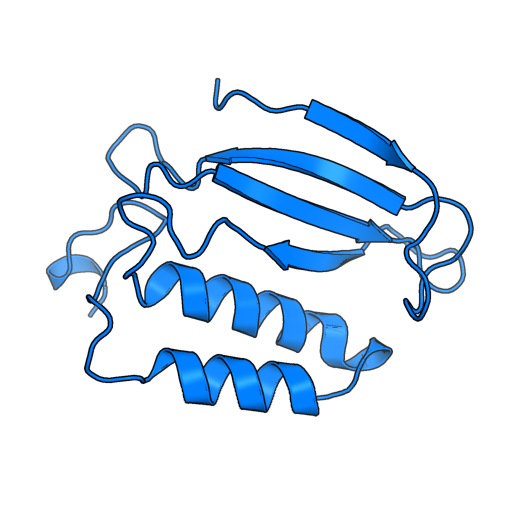 798 N N . PHE A 1 109 ? 13.569 0.462 -3.455 1.00 71.88 109 PHE A N 1
ATOM 799 C CA . PHE A 1 109 ? 14.592 1.368 -2.935 1.00 71.88 109 PHE A CA 1
ATOM 800 C C . PHE A 1 109 ? 15.716 1.646 -3.939 1.00 71.88 109 PHE A C 1
ATOM 802 O O . PHE A 1 109 ? 16.621 2.415 -3.630 1.00 71.88 109 PHE A O 1
ATOM 809 N N . GLY A 1 110 ? 15.653 1.047 -5.133 1.00 67.06 110 GLY A N 1
ATOM 810 C CA . GLY A 1 110 ? 16.664 1.218 -6.176 1.00 67.06 110 GLY A CA 1
ATOM 811 C C . GLY A 1 110 ? 17.929 0.394 -6.004 1.00 67.06 110 GLY A C 1
ATOM 812 O O . GLY A 1 110 ? 18.885 0.647 -6.730 1.00 67.06 110 GLY A O 1
ATOM 813 N N . ALA A 1 111 ? 17.942 -0.574 -5.085 1.00 66.38 111 ALA A N 1
ATOM 814 C CA . ALA A 1 111 ? 19.011 -1.559 -5.045 1.00 66.38 111 ALA A CA 1
ATOM 815 C C . ALA A 1 111 ? 19.047 -2.328 -6.374 1.00 66.38 111 ALA A C 1
ATOM 817 O O . ALA A 1 111 ? 18.007 -2.699 -6.935 1.00 66.38 111 ALA A O 1
ATOM 818 N N . THR A 1 112 ? 20.248 -2.535 -6.899 1.00 65.69 112 THR A N 1
ATOM 819 C CA . THR A 1 112 ? 20.459 -3.440 -8.030 1.00 65.69 112 THR A CA 1
ATOM 820 C C . THR A 1 112 ? 20.114 -4.874 -7.616 1.00 65.69 112 THR A C 1
ATOM 822 O O . THR A 1 112 ? 20.196 -5.200 -6.430 1.00 65.69 112 THR A O 1
ATOM 825 N N . PRO A 1 113 ? 19.734 -5.765 -8.551 1.00 62.94 113 PRO A N 1
ATOM 826 C CA . PRO A 1 113 ? 19.464 -7.163 -8.218 1.00 62.94 113 PRO A CA 1
ATOM 827 C C . PRO A 1 113 ? 20.611 -7.839 -7.453 1.00 62.94 113 PRO A C 1
ATOM 829 O O . PRO A 1 113 ? 20.363 -8.674 -6.593 1.00 62.94 113 PRO A O 1
ATOM 832 N N . GLU A 1 114 ? 21.864 -7.465 -7.730 1.00 68.38 114 GLU A N 1
ATOM 833 C CA . GLU A 1 114 ? 23.048 -7.970 -7.030 1.00 68.38 114 GLU A CA 1
ATOM 834 C C . GLU A 1 114 ? 23.155 -7.497 -5.570 1.00 68.38 114 GLU A C 1
ATOM 836 O O . GLU A 1 114 ? 23.833 -8.143 -4.774 1.00 68.38 114 GLU A O 1
ATOM 841 N N . GLU A 1 115 ? 22.509 -6.385 -5.216 1.00 64.94 115 GLU A N 1
ATOM 842 C CA . GLU A 1 115 ? 22.486 -5.807 -3.866 1.00 64.94 115 GLU A CA 1
ATOM 843 C C . GLU A 1 115 ? 21.307 -6.314 -3.015 1.00 64.94 115 GLU A C 1
ATOM 845 O O . GLU A 1 115 ? 21.296 -6.086 -1.805 1.00 64.94 115 GLU A O 1
ATOM 850 N N . GLU A 1 116 ? 20.326 -7.001 -3.617 1.00 56.38 116 GLU A N 1
ATOM 851 C CA . GLU A 1 116 ? 19.154 -7.561 -2.919 1.00 56.38 116 GLU A CA 1
ATOM 852 C C . GLU A 1 116 ? 19.299 -9.045 -2.507 1.00 56.38 116 GLU A C 1
ATOM 854 O O . GLU A 1 116 ? 18.383 -9.591 -1.886 1.00 56.38 116 GLU A O 1
ATOM 859 N N . ILE A 1 117 ? 20.426 -9.698 -2.831 1.00 50.47 117 ILE A N 1
ATOM 860 C CA . ILE A 1 117 ? 20.738 -11.114 -2.514 1.00 50.47 117 ILE A CA 1
ATOM 861 C C . ILE A 1 117 ? 21.610 -11.216 -1.257 1.00 50.47 117 ILE A C 1
ATOM 863 O O . ILE A 1 117 ? 21.309 -12.088 -0.407 1.00 50.47 117 ILE A O 1
#